Protein AF-A0A2N0VHR9-F1 (afdb_monomer)

Radius of gyration: 15.36 Å; Cα contacts (8 Å, |Δi|>4): 298; chains: 1; bounding box: 35×45×32 Å

Foldseek 3Di:
DACVVLVQRVDDLQQQAAPVLCVVQPVNSCQQEDSLLSLLQNLLQVVVCVVVVAGKDKGFADVVVPDDHGQQHADECPDPPADNPDLSYDRYRFKGWIWIAGDVVRHTDFQVNSVVVCQVVVQVSVVSQWAEWEDCVVNRRTIMTGRDDDVDPTHHYDYGDDPPDDDD

Secondary structure (DSSP, 8-state):
-EEGGGTEEEEEGGGTS-HHHHHHHGGGGGGGB-HHHHHHHHHHHHHHHHHHTSPEEEES--GGGT-S--SSS-B-TT-SSS-TT-TTBSSSB-EEEEEEEETTT-PEEPHHHHHHHHHHTHHHHHHHT--EEE-TTT-TTSEEEE------SSPEEE-PPPTTPPP-

Sequence (168 aa):
MNLAKYGAPSFDIRELVPPELYKKRGNASVWHINPVMLKLLQFTKEFLSCHYGEEVSIIINDWLWGGDFTESGFRFPDTKLGSELSFHKGGLCSAADVKCRLKASNKWIPADDVRSFIFDHEKEFMAAGLTTLEAKEYTPTWVHMDCRFTGLGHILIVRPRTVGETET

Structure (mmCIF, N/CA/C/O backbone):
data_AF-A0A2N0VHR9-F1
#
_entry.id   AF-A0A2N0VHR9-F1
#
loop_
_atom_site.group_PDB
_atom_site.id
_atom_site.type_symbol
_atom_site.label_atom_id
_atom_site.label_alt_id
_atom_site.label_comp_id
_atom_site.label_asym_id
_atom_site.label_entity_id
_atom_site.label_seq_id
_atom_site.pdbx_PDB_ins_code
_atom_site.Cartn_x
_atom_site.Cartn_y
_atom_site.Cartn_z
_atom_site.occupancy
_atom_site.B_iso_or_equiv
_atom_site.auth_seq_id
_atom_site.auth_comp_id
_atom_site.auth_asym_id
_atom_site.auth_atom_id
_atom_site.pdbx_PDB_model_num
ATOM 1 N N . MET A 1 1 ? 2.179 12.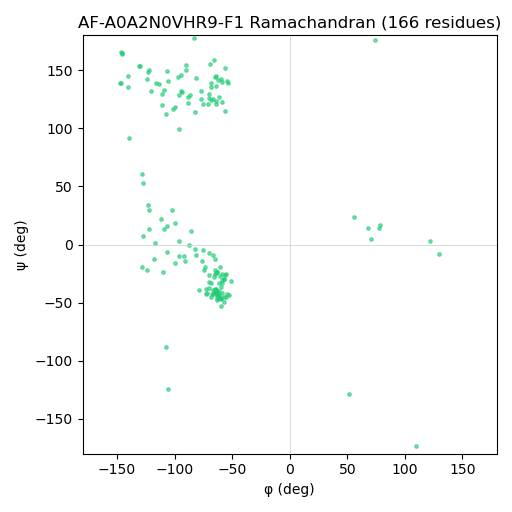648 -9.838 1.00 93.31 1 MET A N 1
ATOM 2 C CA . MET A 1 1 ? 0.943 12.667 -10.658 1.00 93.31 1 MET A CA 1
ATOM 3 C C . MET A 1 1 ? -0.149 11.946 -9.900 1.00 93.31 1 MET A C 1
ATOM 5 O O . MET A 1 1 ? 0.055 10.785 -9.563 1.00 93.31 1 MET A O 1
ATOM 9 N N . ASN A 1 2 ? -1.290 12.608 -9.692 1.00 95.69 2 ASN A N 1
ATOM 10 C CA . ASN A 1 2 ? -2.490 11.996 -9.121 1.00 95.69 2 ASN A CA 1
ATOM 11 C C . ASN A 1 2 ? -3.032 10.865 -10.020 1.00 95.69 2 ASN A C 1
ATOM 13 O O . ASN A 1 2 ? -3.004 10.976 -11.250 1.00 95.69 2 ASN A O 1
ATOM 17 N N . LEU A 1 3 ? -3.516 9.786 -9.405 1.00 96.50 3 LEU A N 1
ATOM 18 C CA . LEU A 1 3 ? -3.926 8.555 -10.081 1.00 96.50 3 LEU A CA 1
ATOM 19 C C . LEU A 1 3 ? -5.445 8.426 -10.308 1.00 96.50 3 LEU A C 1
ATOM 21 O O . LEU A 1 3 ? -5.920 7.339 -10.631 1.00 96.50 3 LEU A O 1
ATOM 25 N N . ALA A 1 4 ? -6.217 9.517 -10.241 1.00 95.56 4 ALA A N 1
ATOM 26 C CA . ALA A 1 4 ? -7.672 9.504 -10.450 1.00 95.56 4 ALA A CA 1
ATOM 27 C C . ALA A 1 4 ? -8.102 8.835 -11.762 1.00 95.56 4 ALA A C 1
ATOM 29 O O . ALA A 1 4 ? -9.001 7.998 -11.764 1.00 95.56 4 ALA A O 1
ATOM 30 N N . LYS A 1 5 ? -7.413 9.122 -12.874 1.00 94.50 5 LYS A N 1
ATOM 31 C CA . LYS A 1 5 ? -7.710 8.502 -14.181 1.00 94.50 5 LYS A CA 1
ATOM 32 C C . LYS A 1 5 ? -7.433 6.991 -14.244 1.00 94.50 5 LYS A C 1
ATOM 34 O O . LYS A 1 5 ? -7.770 6.361 -15.238 1.00 94.50 5 LYS A O 1
ATOM 39 N N . TYR A 1 6 ? -6.802 6.431 -13.212 1.00 94.06 6 TYR A N 1
ATOM 40 C CA . TYR A 1 6 ? -6.514 5.004 -13.058 1.00 94.06 6 TYR A CA 1
ATOM 41 C C . TYR A 1 6 ? -7.362 4.353 -11.953 1.00 94.06 6 TYR A C 1
ATOM 43 O O . TYR A 1 6 ? -7.050 3.248 -11.523 1.00 94.06 6 TYR A O 1
ATOM 51 N N . GLY A 1 7 ? -8.411 5.033 -11.472 1.00 95.00 7 GLY A N 1
ATOM 52 C CA . GLY A 1 7 ? -9.291 4.511 -10.424 1.00 95.00 7 GLY A CA 1
ATOM 53 C C . GLY A 1 7 ? -8.714 4.596 -9.010 1.00 95.00 7 GLY A C 1
ATOM 54 O O . GLY A 1 7 ? -9.258 3.971 -8.111 1.00 95.00 7 GLY A O 1
ATOM 55 N N . ALA A 1 8 ? -7.641 5.367 -8.802 1.00 97.62 8 ALA A N 1
ATOM 56 C CA . ALA A 1 8 ? -7.011 5.563 -7.496 1.00 97.62 8 ALA A CA 1
ATOM 57 C C . ALA A 1 8 ? -6.826 7.062 -7.175 1.00 97.62 8 ALA A C 1
ATOM 59 O O . ALA A 1 8 ? -5.698 7.538 -7.030 1.00 97.62 8 ALA A O 1
ATOM 60 N N . PRO A 1 9 ? -7.912 7.860 -7.106 1.00 98.06 9 PRO A N 1
ATOM 61 C CA . PRO A 1 9 ? -7.836 9.315 -6.925 1.00 98.06 9 PRO A CA 1
ATOM 62 C C . PRO A 1 9 ? -7.161 9.756 -5.627 1.00 98.06 9 PRO A C 1
ATOM 64 O O . PRO A 1 9 ? -6.721 10.902 -5.543 1.00 98.06 9 PRO A O 1
ATOM 67 N N . SER A 1 10 ? -7.064 8.876 -4.630 1.00 97.81 10 SER A N 1
ATOM 68 C CA . SER A 1 10 ? -6.440 9.195 -3.344 1.00 97.81 10 SER A CA 1
ATOM 69 C C . SER A 1 10 ? -4.916 9.092 -3.337 1.00 97.81 10 SER A C 1
ATOM 71 O O . SER A 1 10 ? -4.316 9.414 -2.318 1.00 97.81 10 SER A O 1
ATOM 73 N N . PHE A 1 11 ? -4.306 8.658 -4.442 1.00 98.25 11 PHE A N 1
ATOM 74 C CA . PHE A 1 11 ? -2.880 8.355 -4.511 1.00 98.25 11 PHE A CA 1
ATOM 75 C C . PHE A 1 11 ? -2.166 9.162 -5.600 1.00 98.25 11 PHE A C 1
ATOM 77 O O . PHE A 1 11 ? -2.714 9.474 -6.664 1.00 98.25 11 PHE A O 1
ATOM 84 N N . ASP A 1 12 ? -0.897 9.463 -5.352 1.00 98.25 12 ASP A N 1
ATOM 85 C CA . ASP A 1 12 ? 0.085 9.947 -6.313 1.00 98.25 12 ASP A CA 1
ATOM 86 C C . ASP A 1 12 ? 1.068 8.825 -6.661 1.00 98.25 12 ASP A C 1
ATOM 88 O O . ASP A 1 12 ? 1.522 8.088 -5.793 1.00 98.25 12 ASP A O 1
ATOM 92 N N . ILE A 1 13 ? 1.470 8.722 -7.932 1.00 98.25 13 ILE A N 1
ATOM 93 C CA . ILE A 1 13 ? 2.438 7.705 -8.375 1.00 98.25 13 ILE A CA 1
ATOM 94 C C . ILE A 1 13 ? 3.717 7.659 -7.522 1.00 98.25 13 ILE A C 1
ATOM 96 O O . ILE A 1 13 ? 4.286 6.587 -7.347 1.00 98.25 13 ILE A O 1
ATOM 100 N N . ARG A 1 14 ? 4.159 8.795 -6.971 1.00 98.50 14 ARG A N 1
ATOM 101 C CA . ARG A 1 14 ? 5.358 8.890 -6.121 1.00 98.50 14 ARG A CA 1
ATOM 102 C C . ARG A 1 14 ? 5.247 8.078 -4.827 1.00 98.50 14 ARG A C 1
ATOM 104 O O . ARG A 1 14 ? 6.265 7.653 -4.303 1.00 98.50 14 ARG A O 1
ATOM 111 N N . GLU A 1 15 ? 4.036 7.797 -4.361 1.00 98.50 15 GLU A N 1
ATOM 112 C CA . GLU A 1 15 ? 3.782 6.937 -3.199 1.00 98.50 15 GLU A CA 1
ATOM 113 C C . GLU A 1 15 ? 4.007 5.452 -3.511 1.00 98.50 15 GLU A C 1
ATOM 115 O O . GLU A 1 15 ? 4.209 4.654 -2.603 1.00 98.50 15 GLU A O 1
ATOM 120 N N . LEU A 1 16 ? 3.994 5.060 -4.790 1.00 98.19 16 LEU A N 1
ATOM 121 C CA . LEU A 1 16 ? 4.117 3.660 -5.210 1.00 98.19 16 LEU A CA 1
ATOM 122 C C . LEU A 1 16 ? 5.473 3.319 -5.826 1.00 98.19 16 LEU A C 1
ATOM 124 O O . LEU A 1 16 ? 5.722 2.154 -6.131 1.00 98.19 16 LEU A O 1
ATOM 128 N N . VAL A 1 17 ? 6.345 4.304 -6.045 1.00 97.94 17 VAL A N 1
ATOM 129 C CA . VAL A 1 17 ? 7.666 4.084 -6.649 1.00 97.94 17 VAL A CA 1
ATOM 130 C C . VAL A 1 17 ? 8.778 4.757 -5.853 1.00 97.94 17 VAL A C 1
ATOM 132 O O . VAL A 1 17 ? 8.517 5.759 -5.186 1.00 97.94 17 VAL A O 1
ATOM 135 N N . PRO A 1 18 ? 10.020 4.251 -5.925 1.00 97.44 18 PRO A N 1
ATOM 136 C CA . PRO A 1 18 ? 11.163 4.898 -5.299 1.00 97.44 18 PRO A CA 1
ATOM 137 C C . PRO A 1 18 ? 11.514 6.215 -6.018 1.00 97.44 18 PRO A C 1
ATOM 139 O O . PRO A 1 18 ? 11.225 6.369 -7.220 1.00 97.44 18 PRO A O 1
ATOM 142 N N . PRO A 1 19 ? 12.162 7.168 -5.321 1.00 97.94 19 PRO A N 1
ATOM 143 C CA . PRO A 1 19 ? 12.503 8.472 -5.884 1.00 97.94 19 PRO A CA 1
ATOM 144 C C . PRO A 1 19 ? 13.399 8.358 -7.122 1.00 97.94 19 PRO A C 1
ATOM 146 O O . PRO A 1 19 ? 13.249 9.136 -8.065 1.00 97.94 19 PRO A O 1
ATOM 149 N N . GLU A 1 20 ? 14.277 7.357 -7.193 1.00 97.12 20 GLU A N 1
ATOM 150 C CA . GLU A 1 20 ? 15.171 7.121 -8.329 1.00 97.12 20 GLU A CA 1
ATOM 151 C C . GLU A 1 20 ? 14.398 6.724 -9.589 1.00 97.12 20 GLU A C 1
ATOM 153 O O . GLU A 1 20 ? 14.740 7.172 -10.688 1.00 97.12 20 GLU A O 1
ATOM 158 N N . LEU A 1 21 ? 13.344 5.909 -9.458 1.00 96.94 21 LEU A N 1
ATOM 159 C CA . LEU A 1 21 ? 12.503 5.535 -10.596 1.00 96.94 21 LEU A CA 1
ATOM 160 C C . LEU A 1 21 ? 11.711 6.749 -11.087 1.00 96.94 21 LEU A C 1
ATOM 162 O O . LEU A 1 21 ? 11.686 7.025 -12.288 1.00 96.94 21 LEU A O 1
ATOM 166 N N . TYR A 1 22 ? 11.122 7.516 -10.164 1.00 98.12 22 TYR A N 1
ATOM 167 C CA . TYR A 1 22 ? 10.400 8.737 -10.519 1.00 98.12 22 TYR A CA 1
ATOM 168 C C . TYR A 1 22 ? 11.318 9.800 -11.133 1.00 98.12 22 TYR A C 1
ATOM 170 O O . TYR A 1 22 ? 10.939 10.433 -12.112 1.00 98.12 22 TYR A O 1
ATOM 178 N N . LYS A 1 23 ? 12.555 9.954 -10.653 1.00 98.12 23 LYS A N 1
ATOM 179 C CA . LYS A 1 23 ? 13.549 10.850 -11.264 1.00 98.12 23 LYS A CA 1
ATOM 180 C C . LYS A 1 23 ? 13.857 10.463 -12.714 1.00 98.12 23 LYS A C 1
ATOM 182 O O . LYS A 1 23 ? 14.048 11.343 -13.547 1.00 98.12 23 LYS A O 1
ATOM 187 N N . LYS A 1 24 ? 13.894 9.161 -13.023 1.00 97.12 24 LYS A N 1
ATOM 188 C CA . LYS A 1 24 ? 14.183 8.644 -14.372 1.00 97.12 24 LYS A CA 1
ATOM 189 C C . LYS A 1 24 ? 12.984 8.713 -15.322 1.00 97.12 24 LYS A C 1
ATOM 191 O O . LYS A 1 24 ? 13.177 8.970 -16.505 1.00 97.12 24 LYS A O 1
ATOM 196 N N . ARG A 1 25 ? 11.765 8.435 -14.843 1.00 96.94 25 ARG A N 1
ATOM 197 C CA . ARG A 1 25 ? 10.577 8.253 -15.708 1.00 96.94 25 ARG A CA 1
ATOM 198 C C . ARG A 1 25 ? 9.455 9.267 -15.485 1.00 96.94 25 ARG A C 1
ATOM 200 O O . ARG A 1 25 ? 8.524 9.333 -16.286 1.00 96.94 25 ARG A O 1
ATOM 207 N N . GLY A 1 26 ? 9.505 10.043 -14.408 1.00 98.06 26 GLY A N 1
ATOM 208 C CA . GLY A 1 26 ? 8.428 10.934 -13.991 1.00 98.06 26 GLY A CA 1
ATOM 209 C C . GLY A 1 26 ? 7.091 10.198 -13.915 1.00 98.06 26 GLY A C 1
ATOM 210 O O . GLY A 1 26 ? 6.972 9.118 -13.341 1.00 98.06 26 GLY A O 1
ATOM 211 N N . ASN A 1 27 ? 6.072 10.752 -14.564 1.00 97.50 27 ASN A N 1
ATOM 212 C CA . ASN A 1 27 ? 4.732 10.163 -14.587 1.00 97.50 27 ASN A CA 1
ATOM 213 C C . ASN A 1 27 ? 4.664 8.806 -15.306 1.00 97.50 27 ASN A C 1
ATOM 215 O O . ASN A 1 27 ? 3.760 8.023 -15.019 1.00 97.50 27 ASN A O 1
ATOM 219 N N . ALA A 1 28 ? 5.617 8.496 -16.195 1.00 97.25 28 ALA A N 1
ATOM 220 C CA . ALA A 1 28 ? 5.684 7.197 -16.866 1.00 97.25 28 ALA A CA 1
ATOM 221 C C . ALA A 1 28 ? 6.076 6.051 -15.914 1.00 97.25 28 ALA A C 1
ATOM 223 O O . ALA A 1 28 ? 5.967 4.884 -16.286 1.00 97.25 28 ALA A O 1
ATOM 224 N N . SER A 1 29 ? 6.452 6.350 -14.665 1.00 97.44 29 SER A N 1
ATOM 225 C CA . SER A 1 29 ? 6.599 5.345 -13.605 1.00 97.44 29 SER A CA 1
ATOM 226 C C . SER A 1 29 ? 5.332 4.513 -13.381 1.00 97.44 29 SER A C 1
ATOM 228 O O . SER A 1 29 ? 5.437 3.366 -12.962 1.00 97.44 29 SER A O 1
ATOM 230 N N . VAL A 1 30 ? 4.147 5.041 -13.718 1.00 97.19 30 VAL A N 1
ATOM 231 C CA . VAL A 1 30 ? 2.871 4.311 -13.608 1.00 97.19 30 VAL A CA 1
ATOM 232 C C . VAL A 1 30 ? 2.837 3.022 -14.431 1.00 97.19 30 VAL A C 1
ATOM 234 O O . VAL A 1 30 ? 2.131 2.092 -14.066 1.00 97.19 30 VAL A O 1
ATOM 237 N N . TRP A 1 31 ? 3.632 2.916 -15.501 1.00 96.38 31 TRP A N 1
ATOM 238 C CA . TRP A 1 31 ? 3.703 1.699 -16.321 1.00 96.38 31 TRP A CA 1
ATOM 239 C C . TRP A 1 31 ? 4.274 0.491 -15.572 1.00 96.38 31 TRP A C 1
ATOM 241 O O . TRP A 1 31 ? 4.177 -0.624 -16.068 1.00 96.38 31 TRP A O 1
ATOM 251 N N . HIS A 1 32 ? 4.870 0.714 -14.400 1.00 97.25 32 HIS A N 1
ATOM 252 C CA . HIS A 1 32 ? 5.402 -0.338 -13.545 1.00 97.25 32 HIS A CA 1
ATOM 253 C C . HIS A 1 32 ? 4.447 -0.786 -12.446 1.00 97.25 32 HIS A C 1
ATOM 255 O O . HIS A 1 32 ? 4.841 -1.611 -11.632 1.00 97.25 32 HIS A O 1
ATOM 26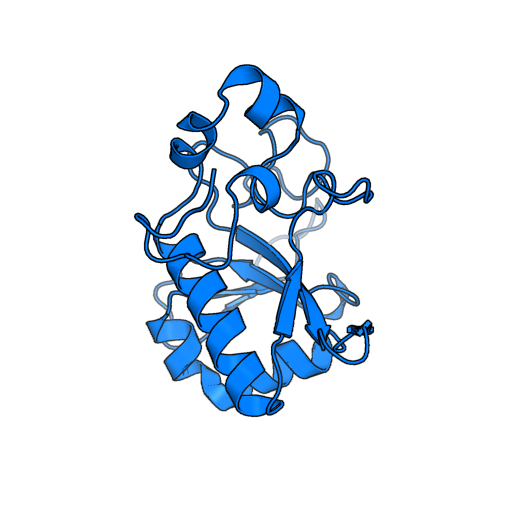1 N N . ILE A 1 33 ? 3.229 -0.252 -12.379 1.00 97.69 33 ILE A N 1
ATOM 262 C CA . ILE A 1 33 ? 2.276 -0.591 -11.323 1.00 97.69 33 ILE A CA 1
ATOM 263 C C . ILE A 1 33 ? 1.122 -1.389 -11.917 1.00 97.69 33 ILE A C 1
ATOM 265 O O . ILE A 1 33 ? 0.507 -0.971 -12.899 1.00 97.69 33 ILE A O 1
ATOM 269 N N . ASN A 1 34 ? 0.812 -2.529 -11.303 1.00 97.50 34 ASN A N 1
ATOM 270 C CA . ASN A 1 34 ? -0.347 -3.328 -11.664 1.00 97.50 34 ASN A CA 1
ATOM 271 C C . ASN A 1 34 ? -1.643 -2.533 -11.391 1.00 97.50 34 ASN A C 1
ATOM 273 O O . ASN A 1 34 ? -1.874 -2.127 -10.249 1.00 97.50 34 ASN A O 1
ATOM 277 N N . PRO A 1 35 ? -2.529 -2.330 -12.386 1.00 96.94 35 PRO A N 1
ATOM 278 C CA . PRO A 1 35 ? -3.801 -1.637 -12.177 1.00 96.94 35 PRO A CA 1
ATOM 279 C C . PRO A 1 35 ? -4.694 -2.274 -11.101 1.00 96.94 35 PRO A C 1
ATOM 281 O O . PRO A 1 35 ? -5.432 -1.563 -10.424 1.00 96.94 35 PRO A O 1
ATOM 284 N N . VAL A 1 36 ? -4.606 -3.595 -10.898 1.00 97.88 36 VAL A N 1
ATOM 285 C CA . VAL A 1 36 ? -5.330 -4.289 -9.818 1.00 97.88 36 VAL A CA 1
ATOM 286 C C . VAL A 1 36 ? -4.839 -3.822 -8.449 1.00 97.88 36 VAL A C 1
ATOM 288 O O . VAL A 1 36 ? -5.653 -3.608 -7.558 1.00 97.88 36 VAL A O 1
ATOM 291 N N . MET A 1 37 ? -3.533 -3.581 -8.293 1.00 98.06 37 MET A N 1
ATOM 292 C CA . MET A 1 37 ? -2.985 -3.034 -7.050 1.00 98.06 37 MET A CA 1
ATOM 293 C C . MET A 1 37 ? -3.511 -1.616 -6.786 1.00 98.06 37 MET A C 1
ATOM 295 O O . MET A 1 37 ? -3.882 -1.300 -5.662 1.00 98.06 37 MET A O 1
ATOM 299 N N . LEU A 1 38 ? -3.641 -0.774 -7.818 1.00 98.00 38 LEU A N 1
ATOM 300 C CA . LEU A 1 38 ? -4.240 0.561 -7.666 1.00 98.00 38 LEU A CA 1
ATOM 301 C C . LEU A 1 38 ? -5.695 0.491 -7.183 1.00 98.00 38 LEU A C 1
ATOM 303 O O . LEU A 1 38 ? -6.066 1.203 -6.249 1.00 98.00 38 LEU A O 1
ATOM 307 N N . LYS A 1 39 ? -6.500 -0.394 -7.787 1.00 98.25 39 LYS A N 1
ATOM 308 C CA . LYS A 1 39 ? -7.884 -0.646 -7.364 1.00 98.25 39 LYS A CA 1
ATOM 309 C C . LYS A 1 39 ? -7.936 -1.135 -5.916 1.00 98.25 39 LYS A C 1
ATOM 311 O O . LYS A 1 39 ? -8.732 -0.619 -5.137 1.00 98.25 39 LYS A O 1
ATOM 316 N N . LEU A 1 40 ? -7.089 -2.100 -5.560 1.00 98.69 40 LEU A N 1
ATOM 317 C CA . LEU A 1 40 ? -7.021 -2.656 -4.212 1.00 98.69 40 LEU A CA 1
ATOM 318 C C . LEU A 1 40 ? -6.671 -1.580 -3.178 1.00 98.69 40 LEU A C 1
ATOM 320 O O . LEU A 1 40 ? -7.342 -1.480 -2.160 1.00 98.69 40 LEU A O 1
ATOM 324 N N . LEU A 1 41 ? -5.675 -0.735 -3.440 1.00 98.69 41 LEU A N 1
ATOM 325 C CA . LEU A 1 41 ? -5.277 0.336 -2.522 1.00 98.69 41 LEU A CA 1
ATOM 326 C C . LEU A 1 41 ? -6.382 1.381 -2.325 1.00 98.69 41 LEU A C 1
ATOM 328 O O . LEU A 1 41 ? -6.630 1.807 -1.195 1.00 98.69 41 LEU A O 1
ATOM 332 N N . GLN A 1 42 ? -7.067 1.769 -3.406 1.00 98.69 42 GLN A N 1
ATOM 333 C CA . GLN A 1 42 ? -8.212 2.676 -3.327 1.00 98.69 42 GLN A CA 1
ATOM 334 C C . GLN A 1 42 ? -9.355 2.062 -2.518 1.00 98.69 42 GLN A C 1
ATOM 336 O O . GLN A 1 42 ? -9.847 2.703 -1.590 1.00 98.69 42 GLN A O 1
ATOM 341 N N . PHE A 1 43 ? -9.704 0.807 -2.806 1.00 98.81 43 PHE A N 1
ATOM 342 C CA . PHE A 1 43 ? -10.711 0.063 -2.058 1.00 98.81 43 PHE A CA 1
ATOM 343 C C . PHE A 1 43 ? -10.358 -0.027 -0.567 1.00 98.81 43 PHE A C 1
ATOM 345 O O . PHE A 1 43 ? -11.176 0.326 0.276 1.00 98.81 43 PHE A O 1
ATOM 352 N N . THR A 1 44 ? -9.125 -0.416 -0.229 1.00 98.75 44 THR A N 1
ATOM 353 C CA . THR A 1 44 ? -8.654 -0.518 1.161 1.00 98.75 44 THR A CA 1
ATOM 354 C C . THR A 1 44 ? -8.805 0.809 1.903 1.00 98.75 44 THR A C 1
ATOM 356 O O . THR A 1 44 ? -9.309 0.829 3.026 1.00 98.75 44 THR A O 1
ATOM 359 N N . LYS A 1 45 ? -8.416 1.931 1.278 1.00 98.69 45 LYS A N 1
ATOM 360 C CA . LYS A 1 45 ? -8.577 3.266 1.871 1.00 98.69 45 LYS A CA 1
ATOM 361 C C . LYS A 1 45 ? -10.043 3.567 2.167 1.00 98.69 45 LYS A C 1
ATOM 363 O O . LYS A 1 45 ? -10.370 3.969 3.282 1.00 98.69 45 LYS A O 1
ATOM 368 N N . GLU A 1 46 ? -10.908 3.420 1.169 1.00 98.69 46 GLU A N 1
ATOM 369 C CA . GLU A 1 46 ? -12.333 3.746 1.277 1.00 98.69 46 GLU A CA 1
ATOM 370 C C . GLU A 1 46 ? -13.024 2.872 2.319 1.00 98.69 46 GLU A C 1
ATOM 372 O O . GLU A 1 46 ? -13.775 3.378 3.154 1.00 98.69 46 GLU A O 1
ATOM 377 N N . PHE A 1 47 ? -12.718 1.577 2.318 1.00 98.62 47 PHE A N 1
ATOM 378 C CA . PHE A 1 47 ? -13.410 0.620 3.162 1.00 98.62 47 PHE A CA 1
ATOM 379 C C . PHE A 1 47 ? -13.014 0.755 4.633 1.00 98.62 47 PHE A C 1
ATOM 381 O O . PHE A 1 47 ? -13.886 0.811 5.500 1.00 98.62 47 PHE A O 1
ATOM 388 N N . LEU A 1 48 ? -11.719 0.944 4.914 1.00 98.69 48 LEU A N 1
ATOM 389 C CA . LEU A 1 48 ? -11.262 1.281 6.263 1.00 98.69 48 LEU A CA 1
ATOM 390 C C . LEU A 1 48 ? -11.810 2.642 6.709 1.00 98.69 48 LEU A C 1
ATOM 392 O O . LEU A 1 48 ? -12.237 2.776 7.851 1.00 98.69 48 LEU A O 1
ATOM 396 N N . SER A 1 49 ? -11.856 3.644 5.823 1.00 98.69 49 SER A N 1
ATOM 397 C CA . SER A 1 49 ? -12.413 4.959 6.183 1.00 98.69 49 SER A CA 1
ATOM 398 C C . SER A 1 49 ? -13.888 4.864 6.580 1.00 98.69 49 SER A C 1
ATOM 400 O O . SER A 1 49 ? -14.320 5.483 7.550 1.00 98.69 49 SER A O 1
ATOM 402 N N . CYS A 1 50 ? -14.662 4.043 5.865 1.00 98.31 50 CYS A N 1
ATOM 403 C CA . CYS A 1 50 ? -16.047 3.759 6.221 1.00 98.31 50 CYS A CA 1
ATOM 404 C C . CYS A 1 50 ? -16.152 3.057 7.583 1.00 98.31 50 CYS A C 1
ATOM 406 O O . CYS A 1 50 ? -17.004 3.425 8.388 1.00 98.31 50 CYS A O 1
ATOM 408 N N . HIS A 1 51 ? -15.287 2.076 7.853 1.00 98.19 51 HIS A N 1
ATOM 409 C CA . HIS A 1 51 ? -15.275 1.338 9.117 1.00 98.19 51 HIS A CA 1
ATOM 410 C C . HIS A 1 51 ? -14.954 2.229 10.324 1.00 98.19 51 HIS A C 1
ATOM 412 O O . HIS A 1 51 ? -15.652 2.175 11.334 1.00 98.19 51 HIS A O 1
ATOM 418 N N . TYR A 1 52 ? -13.927 3.076 10.220 1.00 97.94 52 TYR A N 1
ATOM 419 C CA . TYR A 1 52 ? -13.509 3.951 11.319 1.00 97.94 52 TYR A CA 1
ATOM 420 C C . TYR A 1 52 ? -14.349 5.231 11.444 1.00 97.94 52 TYR A C 1
ATOM 422 O O . TYR A 1 52 ? -14.197 5.963 12.419 1.00 97.94 52 TYR A O 1
ATOM 430 N N . GLY A 1 53 ? -15.230 5.519 10.479 1.00 98.00 53 GLY A N 1
ATOM 431 C CA . GLY A 1 53 ? -16.046 6.737 10.472 1.00 98.00 53 GLY A CA 1
ATOM 432 C C . GLY A 1 53 ? -15.241 8.026 10.259 1.00 98.00 53 GLY A C 1
ATOM 433 O O . GLY A 1 53 ? -15.758 9.119 10.480 1.00 98.00 53 GLY A O 1
ATOM 434 N N . GLU A 1 54 ? -13.984 7.917 9.828 1.00 97.56 54 GLU A N 1
ATOM 435 C CA . GLU A 1 54 ? -13.107 9.036 9.486 1.00 97.56 54 GLU A CA 1
ATOM 436 C C . GLU A 1 54 ? -12.160 8.657 8.342 1.00 97.56 54 GLU A C 1
ATOM 438 O O . GLU A 1 54 ? -11.996 7.486 8.009 1.00 97.56 54 GLU A O 1
ATOM 443 N N . GLU A 1 55 ? -11.509 9.644 7.724 1.00 98.12 55 GLU A N 1
ATOM 444 C CA . GLU A 1 55 ? -10.576 9.365 6.633 1.00 98.12 55 GLU A CA 1
ATOM 445 C C . GLU A 1 55 ? -9.337 8.604 7.133 1.00 98.12 55 GLU A C 1
ATOM 447 O O . GLU A 1 55 ? -8.600 9.072 8.005 1.00 98.12 55 GLU A O 1
ATOM 452 N N . VAL A 1 56 ? -9.059 7.460 6.509 1.00 98.56 56 VAL A N 1
ATOM 453 C CA . VAL A 1 56 ? -7.830 6.690 6.704 1.00 98.56 56 VAL A CA 1
ATOM 454 C C . VAL A 1 56 ? -6.806 7.089 5.643 1.00 98.56 56 VAL A C 1
ATOM 456 O O . VAL A 1 56 ? -7.087 7.142 4.442 1.00 98.56 56 VAL A O 1
ATOM 459 N N . SER A 1 57 ? -5.586 7.374 6.081 1.00 98.00 57 SER A N 1
ATOM 460 C CA . SER A 1 57 ? -4.411 7.490 5.222 1.00 98.00 57 SER A CA 1
ATOM 461 C C . SER A 1 57 ? -3.775 6.116 5.034 1.00 98.00 57 SER A C 1
ATOM 463 O O . SER A 1 57 ? -3.474 5.437 6.015 1.00 98.00 57 SER A O 1
ATOM 465 N N . ILE A 1 58 ? -3.544 5.743 3.776 1.00 98.31 58 ILE A N 1
ATOM 466 C CA . ILE A 1 58 ? -2.784 4.558 3.371 1.00 98.31 58 ILE A CA 1
ATOM 467 C C . ILE A 1 58 ? -1.394 5.031 2.965 1.00 98.31 58 ILE A C 1
ATOM 469 O O . ILE A 1 58 ? -1.261 5.813 2.030 1.00 98.31 58 ILE A O 1
ATOM 473 N N . ILE A 1 59 ? -0.376 4.591 3.691 1.00 98.38 59 ILE A N 1
ATOM 474 C CA . ILE A 1 59 ? 1.013 5.009 3.516 1.00 98.38 59 ILE A CA 1
ATOM 475 C C . ILE A 1 59 ? 1.792 3.819 2.964 1.00 98.38 59 ILE A C 1
ATOM 477 O O . ILE A 1 59 ? 1.857 2.765 3.598 1.00 98.38 59 ILE A O 1
ATOM 481 N N . ILE A 1 60 ? 2.366 4.007 1.777 1.00 98.38 60 ILE A N 1
ATOM 482 C CA . ILE A 1 60 ? 3.225 3.034 1.100 1.00 98.38 60 ILE A CA 1
ATOM 483 C C . ILE A 1 60 ? 4.651 3.581 1.193 1.00 98.38 60 ILE A C 1
ATOM 485 O O . ILE A 1 60 ? 5.334 3.335 2.186 1.00 98.38 60 ILE A O 1
ATOM 489 N N . ASN A 1 61 ? 5.056 4.405 0.226 1.00 98.31 61 ASN A N 1
ATOM 490 C CA . ASN A 1 61 ? 6.220 5.272 0.327 1.00 98.31 61 ASN A CA 1
ATOM 491 C C . ASN A 1 61 ? 5.804 6.668 0.800 1.00 98.31 61 ASN A C 1
ATOM 493 O O . ASN A 1 61 ? 4.745 7.162 0.415 1.00 98.31 61 ASN A O 1
ATOM 497 N N . ASP A 1 62 ? 6.660 7.331 1.573 1.00 98.06 62 ASP A N 1
ATOM 498 C CA . ASP A 1 62 ? 6.411 8.673 2.109 1.00 98.06 62 ASP A CA 1
ATOM 499 C C . ASP A 1 62 ? 7.538 9.682 1.818 1.00 98.06 62 ASP A C 1
ATOM 501 O O . ASP A 1 62 ? 7.458 10.839 2.239 1.00 98.06 62 ASP A O 1
ATOM 505 N N . TRP A 1 63 ? 8.534 9.302 1.006 1.00 97.94 63 TRP A N 1
ATOM 506 C CA . TRP A 1 63 ? 9.646 10.176 0.596 1.00 97.94 63 TRP A CA 1
ATOM 507 C C . TRP A 1 63 ? 9.201 11.484 -0.072 1.00 97.94 63 TRP A C 1
ATOM 509 O O . TRP A 1 63 ? 9.905 12.490 -0.003 1.00 97.94 63 TRP A O 1
ATOM 519 N N . LEU A 1 64 ? 8.018 11.510 -0.696 1.00 97.12 64 LEU A N 1
ATOM 520 C CA . LEU A 1 64 ? 7.429 12.733 -1.251 1.00 97.12 64 LEU A CA 1
ATOM 521 C C . LEU A 1 64 ? 7.235 13.820 -0.179 1.00 97.12 64 LEU A C 1
ATOM 523 O O . LEU A 1 64 ? 7.298 15.011 -0.484 1.00 97.12 64 LEU A O 1
ATOM 527 N N . TRP A 1 65 ? 7.002 13.413 1.065 1.00 96.62 65 TRP A N 1
ATOM 528 C CA . TRP A 1 65 ? 6.783 14.299 2.204 1.00 96.62 65 TRP A CA 1
ATOM 529 C C . TRP A 1 65 ? 7.986 14.340 3.152 1.00 96.62 65 TRP A C 1
ATOM 531 O O . TRP A 1 65 ? 7.858 14.817 4.276 1.00 96.62 65 TRP A O 1
ATOM 541 N N . GLY A 1 66 ? 9.151 13.864 2.698 1.00 97.00 66 GLY A N 1
ATOM 542 C CA . GLY A 1 66 ? 10.383 13.831 3.484 1.00 97.00 66 GLY A CA 1
ATOM 543 C C . GLY A 1 66 ? 10.466 12.689 4.499 1.00 97.00 66 GLY A C 1
ATOM 544 O O . GLY A 1 66 ? 11.277 12.784 5.413 1.00 97.00 66 GLY A O 1
AT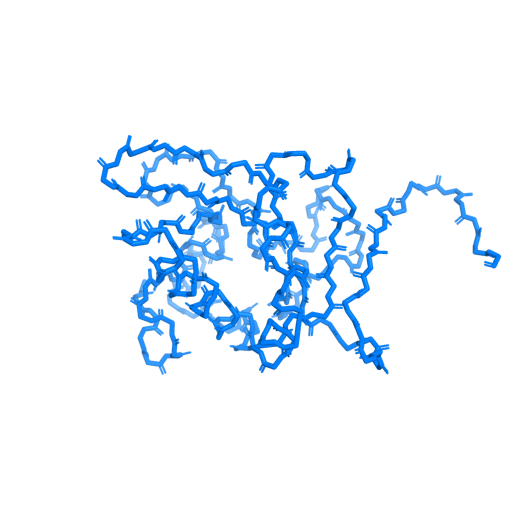OM 545 N N . GLY A 1 67 ? 9.632 11.651 4.367 1.00 96.19 67 GLY A N 1
ATOM 546 C CA . GLY A 1 67 ? 9.753 10.427 5.161 1.00 96.19 67 GLY A CA 1
ATOM 547 C C . GLY A 1 67 ? 10.782 9.435 4.602 1.00 96.19 67 GLY A C 1
ATOM 548 O O . GLY A 1 67 ? 11.397 9.670 3.557 1.00 96.19 67 GLY A O 1
ATOM 549 N N . ASP A 1 68 ? 10.961 8.324 5.316 1.00 96.50 68 ASP A N 1
ATOM 550 C CA . ASP A 1 68 ? 12.038 7.352 5.085 1.00 96.50 68 ASP A CA 1
ATOM 551 C C . ASP A 1 68 ? 11.623 6.152 4.211 1.00 96.50 68 ASP A C 1
ATOM 553 O O . ASP A 1 68 ? 12.465 5.355 3.788 1.00 96.50 68 ASP A O 1
ATOM 557 N N . PHE A 1 69 ? 10.333 5.979 3.916 1.00 97.12 69 PHE A N 1
ATOM 558 C CA . PHE A 1 69 ? 9.837 4.849 3.137 1.00 97.12 69 PHE A CA 1
ATOM 559 C C . PHE A 1 69 ? 9.999 5.100 1.635 1.00 97.12 69 PHE A C 1
ATOM 561 O O . PHE A 1 69 ? 9.340 5.955 1.036 1.00 97.12 69 PHE A O 1
ATOM 568 N N . THR A 1 70 ? 10.855 4.293 1.009 1.00 97.56 70 THR A N 1
ATOM 569 C CA . THR A 1 70 ? 11.180 4.365 -0.427 1.00 97.56 70 THR A CA 1
ATOM 570 C C . THR A 1 70 ? 10.933 3.054 -1.178 1.00 97.56 70 THR A C 1
ATOM 572 O O . THR A 1 70 ? 10.703 3.079 -2.387 1.00 97.56 70 THR A O 1
ATOM 575 N N . GLU A 1 71 ? 10.910 1.922 -0.471 1.00 96.25 71 GLU A N 1
ATOM 576 C CA . GLU A 1 71 ? 10.821 0.569 -1.040 1.00 96.25 71 GLU A CA 1
ATOM 577 C C . GLU A 1 71 ? 9.599 -0.230 -0.533 1.00 96.25 71 GLU A C 1
ATOM 579 O O . GLU A 1 71 ? 9.639 -1.454 -0.446 1.00 96.25 71 GLU A O 1
ATOM 584 N N . SER A 1 72 ? 8.494 0.438 -0.192 1.00 97.75 72 SER A N 1
ATOM 585 C CA . SER A 1 72 ? 7.226 -0.207 0.211 1.00 97.75 72 SER A CA 1
ATOM 586 C C . SER A 1 72 ? 6.271 -0.464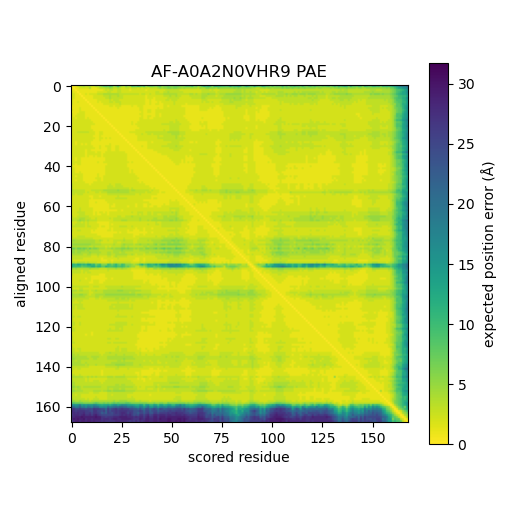 -0.966 1.00 97.75 72 SER A C 1
ATOM 588 O O . SER A 1 72 ? 5.312 -1.215 -0.832 1.00 97.75 72 SER A O 1
ATOM 590 N N . GLY A 1 73 ? 6.513 0.152 -2.126 1.00 97.75 73 GLY A N 1
ATOM 591 C CA . GLY A 1 73 ? 5.797 -0.104 -3.383 1.00 97.75 73 GLY A CA 1
ATOM 592 C C . GLY A 1 73 ? 6.662 -0.897 -4.363 1.00 97.75 73 GLY A C 1
ATOM 593 O O . GLY A 1 73 ? 7.183 -1.956 -4.030 1.00 97.75 73 GLY A O 1
ATOM 594 N N . PHE A 1 74 ? 6.859 -0.376 -5.572 1.00 98.00 74 PHE A N 1
ATOM 595 C CA . PHE A 1 74 ? 7.847 -0.909 -6.512 1.00 98.00 74 PHE A CA 1
ATOM 596 C C . PHE A 1 74 ? 9.245 -0.975 -5.881 1.00 98.00 74 PHE A C 1
ATOM 598 O O . PHE A 1 74 ? 9.684 -0.037 -5.215 1.00 98.00 74 PHE A O 1
ATOM 605 N N . ARG A 1 75 ? 9.978 -2.048 -6.180 1.00 97.38 75 ARG A N 1
ATOM 606 C CA . ARG A 1 75 ? 11.394 -2.228 -5.852 1.00 97.38 75 ARG A CA 1
ATOM 607 C C . ARG A 1 75 ? 12.191 -2.507 -7.116 1.00 97.38 75 ARG A C 1
ATOM 609 O O . ARG A 1 75 ? 11.734 -3.232 -8.002 1.00 97.38 75 ARG A O 1
ATOM 616 N N . PHE A 1 76 ? 13.403 -1.964 -7.200 1.00 95.88 76 PHE A N 1
ATOM 617 C CA . PHE A 1 76 ? 14.294 -2.342 -8.294 1.00 95.88 76 PHE A CA 1
ATOM 618 C C . PHE A 1 76 ? 14.669 -3.829 -8.190 1.00 95.88 76 PHE A C 1
ATOM 620 O O . PHE A 1 76 ? 14.819 -4.335 -7.079 1.00 95.88 76 PHE A O 1
ATOM 627 N N . PRO A 1 77 ? 14.834 -4.547 -9.315 1.00 94.00 77 PRO A N 1
ATOM 628 C CA . PRO A 1 77 ? 15.174 -5.971 -9.283 1.00 94.00 77 PRO A CA 1
ATOM 629 C C . PRO A 1 77 ? 16.466 -6.302 -8.519 1.00 94.00 77 PRO A C 1
ATOM 631 O O . PRO A 1 77 ? 16.569 -7.376 -7.938 1.00 94.00 77 PRO A O 1
ATOM 634 N N . ASP A 1 78 ? 17.428 -5.380 -8.493 1.00 93.19 78 ASP A N 1
ATOM 635 C CA . ASP A 1 78 ? 18.739 -5.527 -7.855 1.00 93.19 78 ASP A CA 1
ATOM 636 C C . ASP A 1 78 ? 18.766 -5.129 -6.368 1.00 93.19 78 ASP A C 1
ATOM 638 O O . ASP A 1 78 ? 19.809 -5.259 -5.721 1.00 93.19 78 ASP A O 1
ATOM 642 N N . THR A 1 79 ? 17.643 -4.682 -5.788 1.00 93.88 79 THR A N 1
ATOM 643 C CA . THR A 1 79 ? 17.601 -4.390 -4.349 1.00 93.88 79 THR A CA 1
ATOM 644 C C . THR A 1 79 ? 17.811 -5.655 -3.519 1.00 93.88 79 THR A C 1
ATOM 646 O O . THR A 1 79 ? 17.311 -6.743 -3.839 1.00 93.88 79 THR A O 1
ATOM 649 N N . LYS A 1 80 ? 18.505 -5.493 -2.388 1.00 91.81 80 LYS A N 1
ATOM 650 C CA . LYS A 1 80 ? 18.699 -6.554 -1.390 1.00 91.81 80 LYS A CA 1
ATOM 651 C C . LYS A 1 80 ? 17.449 -6.795 -0.539 1.00 91.81 80 LYS A C 1
ATOM 653 O O . LYS A 1 80 ? 17.382 -7.806 0.153 1.00 91.81 80 LYS A O 1
ATOM 658 N N . LEU A 1 81 ? 16.476 -5.882 -0.569 1.00 90.38 81 LEU A N 1
ATOM 659 C CA . LEU A 1 81 ? 15.256 -5.988 0.223 1.00 90.38 81 LEU A CA 1
ATOM 660 C C . LEU A 1 81 ? 14.261 -6.989 -0.390 1.00 90.38 81 LEU A C 1
ATOM 662 O O . LEU A 1 81 ? 13.827 -6.853 -1.538 1.00 90.38 81 LEU A O 1
ATOM 666 N N . GLY A 1 82 ? 13.843 -7.971 0.409 1.00 88.31 82 GLY A N 1
ATOM 667 C CA . GLY A 1 82 ? 12.904 -9.020 0.002 1.00 88.31 82 GLY A CA 1
ATOM 668 C C . GLY A 1 82 ? 13.509 -10.077 -0.931 1.00 88.31 82 GLY A C 1
ATOM 669 O O . GLY A 1 82 ? 14.659 -9.982 -1.362 1.00 88.31 82 GLY A O 1
ATOM 670 N N . SER A 1 83 ? 12.709 -11.094 -1.256 1.00 89.50 83 SER A N 1
ATOM 671 C CA . SER A 1 83 ? 13.124 -12.236 -2.080 1.00 89.50 83 SER A CA 1
ATOM 672 C C . SER A 1 83 ? 13.459 -11.852 -3.528 1.00 89.50 83 SER A C 1
ATOM 674 O O . SER A 1 83 ? 13.034 -10.810 -4.033 1.00 89.50 83 SER A O 1
ATOM 676 N N . GLU A 1 84 ? 14.235 -12.701 -4.206 1.00 90.19 84 GLU A N 1
ATOM 677 C CA . GLU A 1 84 ? 14.670 -12.503 -5.598 1.00 90.19 84 GLU A CA 1
ATOM 678 C C . GLU A 1 84 ? 13.487 -12.292 -6.557 1.00 90.19 84 GLU A C 1
ATOM 680 O O . GLU A 1 84 ? 13.480 -11.341 -7.332 1.00 90.19 84 GLU A O 1
ATOM 685 N N . LEU A 1 85 ? 12.443 -13.116 -6.428 1.00 90.19 85 LEU A N 1
ATOM 686 C CA . LEU A 1 85 ? 11.226 -13.069 -7.248 1.00 90.19 85 LEU A CA 1
ATOM 687 C C . LEU A 1 85 ? 10.043 -12.410 -6.518 1.00 90.19 85 LEU A C 1
ATOM 689 O O . LEU A 1 85 ? 8.888 -12.781 -6.720 1.00 90.19 85 LEU A O 1
ATOM 693 N N . SER A 1 86 ? 10.321 -11.468 -5.614 1.00 92.75 86 SER A N 1
ATOM 694 C CA . SER A 1 86 ? 9.278 -10.709 -4.917 1.00 92.75 86 SER A CA 1
ATOM 695 C C . SER A 1 86 ? 8.399 -9.937 -5.906 1.00 92.75 86 SER A C 1
ATOM 697 O O . SER A 1 86 ? 8.911 -9.334 -6.841 1.00 92.75 86 SER A O 1
ATOM 699 N N . PHE A 1 87 ? 7.093 -9.855 -5.647 1.00 95.50 87 PHE A N 1
ATOM 700 C CA . PHE A 1 87 ? 6.142 -9.105 -6.480 1.00 95.50 87 PHE A CA 1
ATOM 701 C C . PHE A 1 87 ? 6.207 -7.581 -6.302 1.00 95.50 87 PHE A C 1
ATOM 703 O O . PHE A 1 87 ? 5.561 -6.847 -7.053 1.00 95.50 87 PHE A O 1
ATOM 710 N N . HIS A 1 88 ? 7.021 -7.091 -5.359 1.00 97.06 88 HIS A N 1
ATOM 711 C CA . HIS A 1 88 ? 7.474 -5.699 -5.379 1.00 97.06 88 HIS A CA 1
ATOM 712 C C . HIS A 1 88 ? 8.466 -5.448 -6.523 1.00 97.06 88 HIS A C 1
ATOM 714 O O . HIS A 1 88 ? 8.538 -4.337 -7.049 1.00 97.06 88 HIS A O 1
ATOM 720 N N . LYS A 1 89 ? 9.260 -6.471 -6.875 1.00 94.62 89 LYS A N 1
ATOM 721 C CA . LYS A 1 89 ? 10.290 -6.429 -7.915 1.00 94.62 89 LYS A CA 1
ATOM 722 C C . LYS A 1 89 ? 9.690 -6.828 -9.265 1.00 94.62 89 LYS A C 1
ATOM 724 O O . LYS A 1 89 ? 8.721 -7.577 -9.351 1.00 94.62 89 LYS A O 1
ATOM 729 N N . GLY A 1 90 ? 10.309 -6.353 -10.341 1.00 81.56 90 GLY A N 1
ATOM 730 C CA . GLY A 1 90 ? 9.973 -6.748 -11.711 1.00 81.56 90 GLY A CA 1
ATOM 731 C C . GLY A 1 90 ? 9.293 -5.652 -12.529 1.00 81.56 90 GLY A C 1
ATOM 732 O O . GLY A 1 90 ? 9.216 -4.500 -12.124 1.00 81.56 90 GLY A O 1
ATOM 733 N N . GLY A 1 91 ? 8.850 -6.001 -13.740 1.00 80.38 91 GLY A N 1
ATOM 734 C CA . GLY A 1 91 ? 8.323 -5.031 -14.706 1.00 80.38 91 GLY A CA 1
ATOM 735 C C . GLY A 1 91 ? 6.969 -4.424 -14.326 1.00 80.38 91 GLY A C 1
ATOM 736 O O . GLY A 1 91 ? 6.700 -3.295 -14.737 1.00 80.38 91 GLY A O 1
ATOM 737 N N . LEU A 1 92 ? 6.161 -5.148 -13.537 1.00 93.75 92 LEU A N 1
ATOM 738 C CA . LEU A 1 92 ? 4.809 -4.774 -13.116 1.00 93.75 92 LEU A CA 1
ATOM 739 C C . LEU A 1 92 ? 4.577 -5.142 -11.635 1.00 93.75 92 LEU A C 1
ATOM 741 O O . LEU A 1 92 ? 4.164 -6.255 -11.308 1.00 93.75 92 LEU A O 1
ATOM 745 N N . CYS A 1 93 ? 4.859 -4.195 -10.743 1.00 96.75 93 CYS A N 1
ATOM 746 C CA . CYS A 1 93 ? 4.699 -4.319 -9.298 1.00 96.75 93 CYS A CA 1
ATOM 747 C C . CYS A 1 93 ? 3.246 -4.640 -8.933 1.00 96.75 93 CYS A C 1
ATOM 749 O O . CYS A 1 93 ? 2.325 -3.894 -9.277 1.00 96.75 93 CYS A O 1
ATOM 751 N N . SER A 1 94 ? 3.067 -5.761 -8.238 1.00 97.75 94 SER A N 1
ATOM 752 C CA . SER A 1 94 ? 1.770 -6.308 -7.824 1.00 97.75 94 SER A CA 1
ATOM 753 C C . SER A 1 94 ? 1.676 -6.485 -6.307 1.00 97.75 94 SER A C 1
ATOM 755 O O . SER A 1 94 ? 0.756 -7.142 -5.834 1.00 97.75 94 SER A O 1
ATOM 757 N N . ALA A 1 95 ? 2.606 -5.885 -5.555 1.00 97.81 95 ALA A N 1
ATOM 758 C CA . ALA A 1 95 ? 2.635 -5.910 -4.098 1.00 97.81 95 ALA A CA 1
ATOM 759 C C . ALA A 1 95 ? 2.801 -4.506 -3.492 1.00 97.81 95 ALA A C 1
ATOM 761 O O . ALA A 1 95 ? 3.370 -3.610 -4.120 1.00 97.81 95 ALA A O 1
ATOM 762 N N . ALA A 1 96 ? 2.313 -4.317 -2.268 1.00 98.50 96 ALA A N 1
ATOM 763 C CA . ALA A 1 96 ? 2.477 -3.086 -1.503 1.00 98.50 96 ALA A CA 1
ATOM 764 C C . ALA A 1 96 ? 2.563 -3.373 0.003 1.00 98.50 96 ALA A C 1
ATOM 766 O O . ALA A 1 96 ? 1.797 -4.172 0.535 1.00 98.50 96 ALA A O 1
ATOM 767 N N . ASP A 1 97 ? 3.457 -2.665 0.691 1.00 98.62 97 ASP A N 1
ATOM 768 C CA . ASP A 1 97 ? 3.583 -2.672 2.146 1.00 98.62 97 ASP A CA 1
ATOM 769 C C . ASP A 1 97 ? 2.819 -1.481 2.722 1.00 98.62 97 ASP A C 1
ATOM 771 O O . ASP A 1 97 ? 3.296 -0.342 2.731 1.00 98.62 97 ASP A O 1
ATOM 775 N N . VAL A 1 98 ? 1.613 -1.753 3.207 1.00 98.56 98 VAL A N 1
ATOM 776 C CA . VAL A 1 98 ? 0.645 -0.739 3.612 1.00 98.56 98 VAL A CA 1
ATOM 777 C C . VAL A 1 98 ? 0.731 -0.450 5.105 1.00 98.56 98 VAL A C 1
ATOM 779 O O . VAL A 1 98 ? 0.707 -1.353 5.941 1.00 98.56 98 VAL A O 1
ATOM 782 N N . LYS A 1 99 ? 0.782 0.835 5.452 1.00 98.62 99 LYS A N 1
ATOM 783 C CA . LYS A 1 99 ? 0.680 1.338 6.825 1.00 98.62 99 LYS A CA 1
ATOM 784 C C . LYS A 1 99 ? -0.521 2.274 6.899 1.00 98.62 99 LYS A C 1
ATOM 786 O O . LYS A 1 99 ? -0.675 3.141 6.042 1.00 98.62 99 LYS A O 1
ATOM 791 N N . CYS A 1 100 ? -1.371 2.111 7.905 1.00 98.44 100 CYS A N 1
ATOM 792 C CA . CYS A 1 100 ? -2.640 2.833 7.981 1.00 98.44 100 CYS A CA 1
ATOM 793 C C . CYS A 1 100 ? -2.646 3.813 9.153 1.00 98.44 100 CYS A C 1
ATOM 795 O O . CYS A 1 100 ? -2.197 3.487 10.252 1.00 98.44 100 CYS A O 1
ATOM 797 N N . ARG A 1 101 ? -3.182 5.013 8.939 1.00 97.88 101 ARG A N 1
ATOM 798 C CA . ARG A 1 101 ? -3.280 6.043 9.978 1.00 97.88 101 ARG A CA 1
ATOM 799 C C . ARG A 1 101 ? -4.604 6.783 9.879 1.00 97.88 101 ARG A C 1
ATOM 801 O O . ARG A 1 101 ? -4.996 7.186 8.791 1.00 97.88 101 ARG A O 1
ATOM 808 N N . LEU A 1 102 ? -5.254 7.010 11.011 1.00 98.44 102 LEU A N 1
ATOM 809 C CA . LEU A 1 102 ? -6.420 7.881 11.114 1.00 98.44 102 LEU A CA 1
ATOM 810 C C . LEU A 1 102 ? -5.990 9.330 10.876 1.00 98.44 102 LEU A C 1
ATOM 812 O O . LEU A 1 102 ? -5.060 9.824 11.523 1.00 98.44 102 LEU A O 1
ATOM 816 N N . LYS A 1 103 ? -6.611 10.007 9.908 1.00 96.19 103 LYS A N 1
ATOM 817 C CA . LYS A 1 103 ? -6.133 11.312 9.442 1.00 96.19 103 LYS A CA 1
ATOM 818 C C . LYS A 1 103 ? -6.401 12.425 10.448 1.00 96.19 103 LYS A C 1
ATOM 820 O O . LYS A 1 103 ? -5.532 13.279 10.602 1.00 96.19 103 LYS A O 1
ATOM 825 N N . ALA A 1 104 ? -7.547 12.424 11.136 1.00 96.50 104 ALA A N 1
ATOM 826 C CA . ALA A 1 104 ? -7.886 13.512 12.054 1.00 96.50 104 ALA A CA 1
ATOM 827 C C . ALA A 1 104 ? -7.027 13.472 13.323 1.00 96.50 104 ALA A C 1
ATOM 829 O O . ALA A 1 104 ? -6.544 14.501 13.789 1.00 96.50 104 ALA A O 1
ATOM 830 N N . SER A 1 105 ? -6.806 12.273 13.862 1.00 96.19 105 SER A N 1
ATOM 831 C CA . SER A 1 105 ? -6.049 12.062 15.102 1.00 96.19 105 SER A CA 1
ATOM 832 C C . SER A 1 105 ? -4.554 11.822 14.889 1.00 96.19 105 SER A C 1
ATOM 834 O O . SER A 1 105 ? -3.795 11.790 15.856 1.00 96.19 105 SER A O 1
ATOM 836 N N . ASN A 1 106 ? -4.119 11.620 13.641 1.00 95.69 106 ASN A N 1
ATOM 837 C CA . ASN A 1 106 ? -2.765 11.184 13.299 1.00 95.69 106 ASN A CA 1
ATOM 838 C C . ASN A 1 106 ? -2.356 9.866 13.998 1.00 95.69 106 ASN A C 1
ATOM 840 O O . ASN A 1 106 ? -1.168 9.592 14.181 1.00 95.69 106 ASN A O 1
ATOM 844 N N . LYS A 1 107 ? -3.331 9.041 14.401 1.00 97.81 107 LYS A N 1
ATOM 845 C CA . LYS A 1 107 ? -3.107 7.795 15.142 1.00 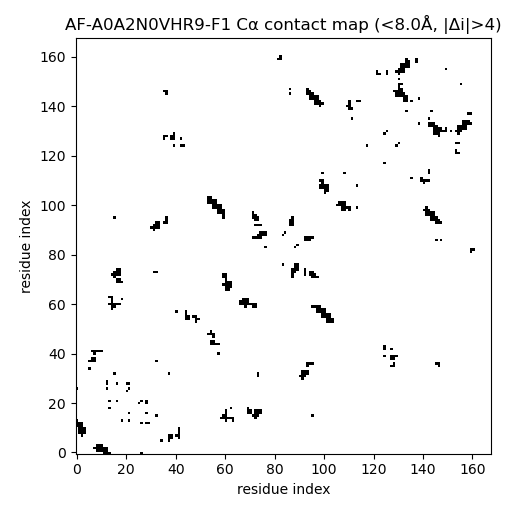97.81 107 LYS A CA 1
ATOM 846 C C . LYS A 1 107 ? -2.882 6.627 14.186 1.00 97.81 107 LYS A C 1
ATOM 848 O O . LYS A 1 107 ? -3.703 6.379 13.305 1.00 97.81 107 LYS A O 1
ATOM 853 N N . TRP A 1 108 ? -1.783 5.897 14.371 1.00 98.12 108 TRP A N 1
ATOM 854 C CA . TRP A 1 108 ? -1.522 4.664 13.627 1.00 98.12 108 TRP A CA 1
ATOM 855 C C . TRP A 1 108 ? -2.558 3.596 13.960 1.00 98.12 108 TRP A C 1
ATOM 857 O O . TRP A 1 108 ? -2.899 3.387 15.126 1.00 98.12 108 TRP A O 1
ATOM 867 N N . ILE A 1 109 ? -3.030 2.920 12.922 1.00 98.50 109 ILE A N 1
ATOM 868 C CA . ILE A 1 109 ? -3.866 1.734 13.040 1.00 98.50 109 ILE A CA 1
ATOM 869 C C . ILE A 1 109 ? -2.912 0.537 13.115 1.00 98.50 109 ILE A C 1
ATOM 871 O O . ILE A 1 109 ? -2.082 0.383 12.211 1.00 98.50 109 ILE A O 1
ATOM 875 N N . PRO A 1 110 ? -2.967 -0.282 14.180 1.00 98.44 110 PRO A N 1
ATOM 876 C CA . PRO A 1 110 ? -2.150 -1.484 14.288 1.00 98.44 110 PRO A CA 1
ATOM 877 C C . PRO A 1 110 ? -2.306 -2.392 13.064 1.00 98.44 110 PRO A C 1
ATOM 879 O O . PRO A 1 110 ? -3.412 -2.602 12.570 1.00 98.44 110 PRO A O 1
ATOM 882 N N . ALA A 1 111 ? -1.201 -2.964 12.583 1.00 98.44 111 ALA A N 1
ATOM 883 C CA . ALA A 1 111 ? -1.233 -3.833 11.406 1.00 98.44 111 ALA A CA 1
ATOM 884 C C . ALA A 1 111 ? -2.121 -5.074 11.626 1.00 98.44 111 ALA A C 1
ATOM 886 O O . ALA A 1 111 ? -2.789 -5.523 10.699 1.00 98.44 111 ALA A O 1
ATOM 887 N N . ASP A 1 112 ? -2.185 -5.590 12.856 1.00 98.38 112 ASP A N 1
ATOM 888 C CA . ASP A 1 112 ? -3.061 -6.712 13.212 1.00 98.38 112 ASP A CA 1
ATOM 889 C C . ASP A 1 112 ? -4.551 -6.352 13.173 1.00 98.38 112 ASP A C 1
ATOM 891 O O . ASP A 1 112 ? -5.356 -7.190 12.765 1.00 98.38 112 ASP A O 1
ATOM 895 N N . ASP A 1 113 ? -4.918 -5.109 13.494 1.00 98.62 113 ASP A N 1
ATOM 896 C CA . ASP A 1 113 ? -6.300 -4.631 13.359 1.00 98.62 113 ASP A CA 1
ATOM 897 C C . ASP A 1 113 ? -6.683 -4.571 11.874 1.00 98.62 113 ASP A C 1
ATOM 899 O O . ASP A 1 113 ? -7.753 -5.033 11.483 1.00 98.62 113 ASP A O 1
ATOM 903 N N . VAL A 1 114 ? -5.771 -4.085 11.022 1.00 98.75 114 VAL A N 1
ATOM 904 C CA . VAL A 1 114 ? -5.973 -4.062 9.564 1.00 98.75 114 VAL A CA 1
ATOM 905 C C . VAL A 1 114 ? -6.101 -5.482 9.002 1.00 98.75 114 VAL A C 1
ATOM 907 O O . VAL A 1 114 ? -6.993 -5.733 8.198 1.00 98.75 114 VAL A O 1
ATOM 910 N N . ARG A 1 115 ? -5.256 -6.433 9.428 1.00 98.56 115 ARG A N 1
ATOM 911 C CA . ARG A 1 115 ? -5.374 -7.847 9.019 1.00 98.56 115 ARG A CA 1
ATOM 912 C C . ARG A 1 115 ? -6.694 -8.465 9.455 1.00 98.56 115 ARG A C 1
ATOM 914 O O . ARG A 1 115 ? -7.327 -9.135 8.649 1.00 98.56 115 ARG A O 1
ATOM 921 N N . SER A 1 116 ? -7.091 -8.249 10.707 1.00 98.50 116 SER A N 1
ATOM 922 C CA . SER A 1 116 ? -8.347 -8.782 11.245 1.00 98.50 116 SER A CA 1
ATOM 923 C C . SER A 1 116 ? -9.530 -8.257 10.436 1.00 98.50 116 SER A C 1
ATOM 925 O O . SER A 1 116 ? -10.327 -9.048 9.949 1.00 98.50 116 SER A O 1
ATOM 927 N N . PHE A 1 117 ? -9.547 -6.950 10.151 1.00 98.75 117 PHE A N 1
ATOM 928 C CA . PHE A 1 117 ? -10.550 -6.342 9.280 1.00 98.75 117 PHE A CA 1
ATOM 929 C C . PHE A 1 117 ? -10.565 -6.957 7.871 1.00 98.75 117 PHE A C 1
ATOM 931 O O . PHE A 1 117 ? -11.630 -7.214 7.317 1.00 98.75 117 PHE A O 1
ATOM 938 N N . ILE A 1 118 ? -9.395 -7.229 7.283 1.00 98.75 118 ILE A N 1
ATOM 939 C CA . ILE A 1 118 ? -9.314 -7.896 5.977 1.00 98.75 118 ILE A CA 1
ATOM 940 C C . ILE A 1 118 ? -9.932 -9.294 6.025 1.00 98.75 118 ILE A C 1
ATOM 942 O O . ILE A 1 118 ? -10.660 -9.648 5.104 1.00 98.75 118 ILE A O 1
ATOM 946 N N . PHE A 1 119 ? -9.663 -10.084 7.065 1.00 98.50 119 PHE A N 1
ATOM 947 C CA . PHE A 1 119 ? -10.218 -11.434 7.190 1.00 98.50 119 PHE A CA 1
ATOM 948 C C . PHE A 1 119 ? -11.721 -11.438 7.477 1.00 98.50 119 PHE A C 1
ATOM 950 O O . PHE A 1 119 ? -12.441 -12.254 6.905 1.00 98.50 119 PHE A O 1
ATOM 957 N N . ASP A 1 120 ? -12.209 -10.498 8.288 1.00 98.69 120 ASP A N 1
ATOM 958 C CA . ASP A 1 120 ? -13.645 -10.326 8.542 1.00 98.69 120 ASP A CA 1
ATOM 959 C C . ASP A 1 120 ? -14.415 -9.945 7.262 1.00 98.69 120 ASP A C 1
ATOM 961 O O . ASP A 1 120 ? -15.611 -10.219 7.142 1.00 98.69 120 ASP A O 1
ATOM 965 N N . HIS A 1 121 ? -13.714 -9.369 6.279 1.00 98.75 121 HIS A N 1
ATOM 966 C CA . HIS A 1 121 ? -14.237 -8.943 4.980 1.00 98.75 121 HIS A CA 1
ATOM 967 C C . HIS A 1 121 ? -13.504 -9.595 3.794 1.00 98.75 121 HIS A C 1
ATOM 969 O O . HIS A 1 121 ? -13.298 -8.976 2.742 1.00 98.75 121 HIS A O 1
ATOM 975 N N . GLU A 1 122 ? -13.072 -10.85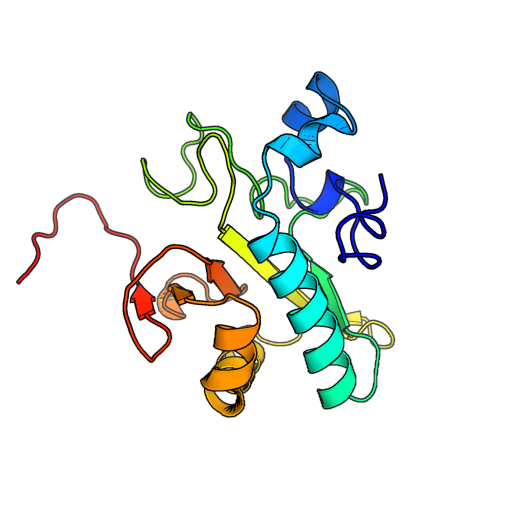0 3.959 1.00 98.62 122 GLU A N 1
ATOM 976 C CA . GLU A 1 122 ? -12.161 -11.521 3.023 1.00 98.62 122 GLU A CA 1
ATOM 977 C C . GLU A 1 122 ? -12.684 -11.503 1.581 1.00 98.62 122 GLU A C 1
ATOM 979 O O . GLU A 1 122 ? -11.942 -11.207 0.643 1.00 98.62 122 GLU A O 1
ATOM 984 N N . LYS A 1 123 ? -13.982 -11.758 1.387 1.00 98.56 123 LYS A N 1
ATOM 985 C CA . LYS A 1 123 ? -14.595 -11.829 0.053 1.00 98.56 123 LYS A CA 1
ATOM 986 C C . LYS A 1 123 ? -14.548 -10.488 -0.672 1.00 98.56 123 LYS A C 1
ATOM 988 O O . LYS A 1 123 ? -14.287 -10.453 -1.873 1.00 98.56 123 LYS A O 1
ATOM 993 N N . GLU A 1 124 ? -14.797 -9.394 0.035 1.00 98.81 124 GLU A N 1
ATOM 994 C CA . GLU A 1 124 ? -14.773 -8.042 -0.507 1.00 98.81 124 GLU A CA 1
ATOM 995 C C . GLU A 1 124 ? -13.347 -7.639 -0.899 1.00 98.81 124 GLU A C 1
ATOM 997 O O . GLU A 1 124 ? -13.132 -7.131 -2.003 1.00 98.81 124 GLU A O 1
ATOM 1002 N N . PHE A 1 125 ? -12.357 -7.955 -0.058 1.00 98.75 125 PHE A N 1
ATOM 1003 C CA . PHE A 1 125 ? -10.946 -7.736 -0.383 1.00 98.75 125 PHE A CA 1
ATOM 1004 C C . PHE A 1 125 ? -10.478 -8.594 -1.565 1.00 98.75 125 PHE A C 1
ATOM 1006 O O . PHE A 1 125 ? -9.794 -8.091 -2.462 1.00 98.75 125 PHE A O 1
ATOM 1013 N N . MET A 1 126 ? -10.894 -9.859 -1.633 1.00 98.62 126 MET A N 1
ATOM 1014 C CA . MET A 1 126 ? -10.610 -10.721 -2.781 1.00 98.62 126 MET A CA 1
ATOM 1015 C C . MET A 1 126 ? -11.251 -10.199 -4.071 1.00 98.62 126 MET A C 1
ATOM 1017 O O . MET A 1 126 ? -10.600 -10.168 -5.115 1.00 98.62 126 MET A O 1
ATOM 1021 N N . ALA A 1 127 ? -12.490 -9.703 -4.013 1.00 98.31 127 ALA A N 1
ATOM 1022 C CA . ALA A 1 127 ? -13.158 -9.074 -5.156 1.00 98.31 127 ALA A CA 1
ATOM 1023 C C . ALA A 1 127 ? -12.482 -7.757 -5.597 1.00 98.31 127 ALA A C 1
ATOM 1025 O O . ALA A 1 127 ? -12.532 -7.369 -6.776 1.00 98.31 127 ALA A O 1
ATOM 1026 N N . ALA A 1 128 ? -11.823 -7.061 -4.668 1.00 98.38 128 ALA A N 1
ATOM 1027 C CA . ALA A 1 128 ? -10.982 -5.907 -4.969 1.00 98.38 128 ALA A CA 1
ATOM 1028 C C . ALA A 1 128 ? -9.639 -6.298 -5.612 1.00 98.38 128 ALA A C 1
ATOM 1030 O O . ALA A 1 128 ? -9.073 -5.486 -6.346 1.00 98.38 128 ALA A O 1
ATOM 1031 N N . GLY A 1 129 ? -9.188 -7.543 -5.424 1.00 98.31 129 GLY A N 1
ATOM 1032 C CA . GLY A 1 129 ? -8.006 -8.123 -6.062 1.00 98.31 129 GLY A CA 1
ATOM 1033 C C . GLY A 1 129 ? -6.938 -8.631 -5.094 1.00 98.31 129 GLY A C 1
ATOM 1034 O O . GLY A 1 129 ? -5.884 -9.059 -5.556 1.00 98.31 129 GLY A O 1
ATOM 1035 N N . LEU A 1 130 ? -7.171 -8.581 -3.779 1.00 98.69 130 LEU A N 1
ATOM 1036 C CA . LEU A 1 130 ? -6.242 -9.141 -2.800 1.00 98.69 130 LEU A CA 1
ATOM 1037 C C . LEU A 1 130 ? -6.253 -10.667 -2.878 1.00 98.69 130 LEU A C 1
ATOM 1039 O O . LEU A 1 130 ? -7.307 -11.290 -2.798 1.00 98.69 130 LEU A O 1
ATOM 1043 N N . THR A 1 131 ? -5.083 -11.282 -2.986 1.00 98.62 131 THR A N 1
ATOM 1044 C CA . THR A 1 131 ? -4.972 -12.747 -3.042 1.00 98.62 131 THR A CA 1
ATOM 1045 C C . THR A 1 131 ? -3.987 -13.302 -2.033 1.00 98.62 131 THR A C 1
ATOM 1047 O O . THR A 1 131 ? -4.013 -14.497 -1.741 1.00 98.62 131 THR A O 1
ATOM 1050 N N . THR A 1 132 ? -3.076 -12.477 -1.523 1.00 98.38 132 THR A N 1
ATOM 1051 C CA . THR A 1 132 ? -2.012 -12.920 -0.627 1.00 98.38 132 THR A CA 1
ATOM 1052 C C . THR A 1 132 ? -1.672 -11.842 0.395 1.00 98.38 132 THR A C 1
ATOM 1054 O O . THR A 1 132 ? -1.579 -10.661 0.056 1.00 98.38 132 THR A O 1
ATOM 1057 N N . LEU A 1 133 ? -1.449 -12.270 1.638 1.00 98.19 133 LEU A N 1
ATOM 1058 C CA . LEU A 1 133 ? -0.853 -11.468 2.702 1.00 98.19 133 LEU A CA 1
ATOM 1059 C C . LEU A 1 133 ? 0.407 -12.159 3.234 1.00 98.19 133 LEU A C 1
ATOM 1061 O O . LEU A 1 133 ? 0.501 -13.388 3.252 1.00 98.19 133 LEU A O 1
ATOM 1065 N N . GLU A 1 134 ? 1.372 -11.375 3.707 1.00 96.38 134 GLU A N 1
ATOM 1066 C CA . GLU A 1 134 ? 2.501 -11.921 4.465 1.00 96.38 134 GLU A CA 1
ATOM 1067 C C . GLU A 1 134 ? 2.108 -12.157 5.928 1.00 96.38 134 GLU A C 1
ATOM 1069 O O . GLU A 1 134 ? 1.343 -11.391 6.524 1.00 96.38 134 GLU A O 1
ATOM 1074 N N . ALA A 1 135 ? 2.632 -13.233 6.512 1.00 95.50 135 ALA A N 1
ATOM 1075 C CA . ALA A 1 135 ? 2.377 -13.592 7.896 1.00 95.50 135 ALA A CA 1
ATOM 1076 C C . ALA A 1 135 ? 2.819 -12.468 8.855 1.00 95.50 135 ALA A C 1
ATOM 1078 O O . ALA A 1 135 ? 3.851 -11.812 8.663 1.00 95.50 135 ALA A O 1
ATOM 1079 N N . LYS A 1 136 ? 2.012 -12.230 9.895 1.00 95.81 136 LYS A N 1
ATOM 1080 C CA . LYS A 1 136 ? 2.162 -11.081 10.803 1.00 95.81 136 LYS A CA 1
ATOM 1081 C C . LYS A 1 136 ? 3.503 -11.056 11.535 1.00 95.81 136 LYS A C 1
ATOM 1083 O O . LYS A 1 136 ? 3.996 -9.981 11.857 1.00 95.81 136 LYS A O 1
ATOM 1088 N N . GLU A 1 137 ? 4.117 -12.219 11.746 1.00 95.75 137 GLU A N 1
ATOM 1089 C CA . GLU A 1 137 ? 5.405 -12.358 12.427 1.00 95.75 137 GLU A CA 1
ATOM 1090 C C . GLU A 1 137 ? 6.552 -11.696 11.645 1.00 95.75 137 GLU A C 1
ATOM 1092 O O . GLU A 1 137 ? 7.535 -11.269 12.245 1.00 95.75 137 GLU A O 1
ATOM 1097 N N . TYR A 1 138 ? 6.412 -11.571 10.322 1.00 93.81 138 TYR A N 1
ATOM 1098 C CA . TYR A 1 138 ? 7.415 -10.964 9.440 1.00 93.81 138 TYR A CA 1
ATOM 1099 C C . TYR A 1 138 ? 7.088 -9.515 9.070 1.00 93.81 138 TYR A C 1
ATOM 1101 O O . TYR A 1 138 ? 7.962 -8.765 8.641 1.00 93.81 138 TYR A O 1
ATOM 1109 N N . THR A 1 139 ? 5.839 -9.101 9.284 1.00 95.00 139 THR A N 1
ATOM 1110 C CA . THR A 1 139 ? 5.340 -7.764 8.948 1.00 95.00 139 THR A CA 1
ATOM 1111 C C . THR A 1 139 ? 4.655 -7.106 10.158 1.00 95.00 139 THR A C 1
ATOM 1113 O O . THR A 1 139 ? 3.522 -6.648 10.075 1.00 95.00 139 THR A O 1
ATOM 1116 N N . PRO A 1 140 ? 5.290 -7.020 11.339 1.00 96.25 140 PRO A N 1
ATOM 1117 C CA . PRO A 1 140 ? 4.586 -6.644 12.572 1.00 96.25 140 PRO A CA 1
ATOM 1118 C C . PRO A 1 140 ? 4.014 -5.216 12.557 1.00 96.25 140 PRO A C 1
ATOM 1120 O O . PRO A 1 140 ? 3.056 -4.925 13.270 1.00 96.25 140 PRO A O 1
ATOM 1123 N N . THR A 1 141 ? 4.579 -4.314 11.748 1.00 96.88 141 THR A N 1
ATOM 1124 C CA . THR A 1 141 ? 4.221 -2.885 11.729 1.00 96.88 141 THR A CA 1
ATOM 1125 C C . THR A 1 141 ? 3.627 -2.396 10.403 1.00 96.88 141 THR A C 1
ATOM 1127 O O . THR A 1 141 ? 3.290 -1.219 10.288 1.00 96.88 141 THR A O 1
ATOM 1130 N N . TRP A 1 142 ? 3.454 -3.272 9.409 1.00 98.38 142 TRP A N 1
ATOM 1131 C CA . TRP A 1 142 ? 2.795 -2.977 8.127 1.00 98.38 142 TRP A CA 1
ATOM 1132 C C . TRP A 1 142 ? 2.034 -4.203 7.628 1.00 98.38 142 TRP A C 1
ATOM 1134 O O . TRP A 1 142 ? 2.285 -5.305 8.087 1.00 98.38 142 TRP A O 1
ATOM 1144 N N . VAL A 1 143 ? 1.124 -4.045 6.673 1.00 98.56 143 VAL A N 1
ATOM 1145 C CA . VAL A 1 143 ? 0.445 -5.166 6.015 1.00 98.56 143 VAL A CA 1
ATOM 1146 C C . VAL A 1 143 ? 0.981 -5.293 4.597 1.00 98.56 143 VAL A C 1
ATOM 1148 O O . VAL A 1 143 ? 0.755 -4.414 3.769 1.00 98.56 143 VAL A O 1
ATOM 1151 N N . HIS A 1 144 ? 1.703 -6.375 4.316 1.00 98.31 144 HIS A N 1
ATOM 1152 C CA . HIS A 1 144 ? 2.086 -6.721 2.950 1.00 98.31 144 HIS A CA 1
ATOM 1153 C C . HIS A 1 144 ? 0.878 -7.297 2.210 1.00 98.31 144 HIS A C 1
ATOM 1155 O O . HIS A 1 144 ? 0.327 -8.312 2.637 1.00 98.31 144 HIS A O 1
ATOM 1161 N N . MET A 1 145 ? 0.488 -6.657 1.112 1.00 98.50 145 MET A N 1
ATOM 1162 C CA . MET A 1 145 ? -0.607 -7.057 0.231 1.00 98.50 145 MET A CA 1
ATOM 1163 C C . MET A 1 145 ? -0.079 -7.406 -1.153 1.00 98.50 145 MET A C 1
ATOM 1165 O O . MET A 1 145 ? 0.737 -6.667 -1.697 1.00 98.50 145 MET A O 1
ATOM 1169 N N . ASP A 1 146 ? -0.608 -8.467 -1.756 1.00 96.38 146 ASP A N 1
ATOM 1170 C CA . ASP A 1 146 ? -0.259 -8.891 -3.110 1.00 96.38 146 ASP A CA 1
ATOM 1171 C C . ASP A 1 146 ? -1.505 -9.377 -3.878 1.00 96.38 146 ASP A C 1
ATOM 1173 O O . ASP A 1 146 ? -2.432 -9.950 -3.295 1.00 96.38 146 ASP A O 1
ATOM 1177 N N . CYS A 1 147 ? -1.534 -9.105 -5.185 1.00 97.56 147 CYS A N 1
ATOM 1178 C CA . CYS A 1 147 ? -2.591 -9.497 -6.119 1.00 97.56 147 CYS A CA 1
ATOM 1179 C C . CYS A 1 147 ? -2.157 -10.557 -7.153 1.00 97.56 147 CYS A C 1
ATOM 1181 O O . CYS A 1 147 ? -2.767 -10.687 -8.219 1.00 97.56 147 CYS A O 1
ATOM 1183 N N . ARG A 1 148 ? -1.103 -11.331 -6.862 1.00 95.06 148 ARG A N 1
ATOM 1184 C CA . ARG A 1 148 ? -0.651 -12.470 -7.673 1.00 95.06 148 ARG A CA 1
ATOM 1185 C C . ARG A 1 148 ? -1.762 -13.496 -7.865 1.00 95.06 148 ARG A C 1
ATOM 1187 O O . ARG A 1 148 ? -2.612 -13.698 -7.002 1.00 95.06 148 ARG A O 1
ATOM 1194 N N . PHE A 1 149 ? -1.718 -14.230 -8.967 1.00 95.38 149 PHE A N 1
ATOM 1195 C CA . PHE A 1 149 ? -2.637 -15.345 -9.159 1.00 95.38 149 PHE A CA 1
ATOM 1196 C C . PHE A 1 149 ? -2.274 -16.513 -8.227 1.00 95.38 149 PHE A C 1
ATOM 1198 O O . PHE A 1 149 ? -1.166 -17.039 -8.303 1.00 95.38 149 PHE A O 1
ATOM 1205 N N . THR A 1 150 ? -3.210 -16.924 -7.367 1.00 96.69 150 THR A N 1
ATOM 1206 C CA . THR A 1 150 ? -3.063 -18.094 -6.478 1.00 96.69 150 THR A CA 1
ATOM 1207 C C . THR A 1 150 ? -3.960 -19.264 -6.883 1.00 96.69 150 THR A C 1
ATOM 1209 O O . THR A 1 150 ? -3.676 -20.403 -6.529 1.00 96.69 150 THR A O 1
ATOM 1212 N N . GLY A 1 151 ? -5.057 -18.997 -7.604 1.00 96.56 151 GLY A N 1
ATOM 1213 C CA . GLY A 1 151 ? -6.098 -19.986 -7.908 1.00 96.56 151 GLY A CA 1
ATOM 1214 C C . GLY A 1 151 ? -6.955 -20.402 -6.703 1.00 96.56 151 GLY A C 1
ATOM 1215 O O . GLY A 1 151 ? -7.798 -21.285 -6.840 1.00 96.56 151 GLY A O 1
ATOM 1216 N N . LEU A 1 152 ? -6.757 -19.786 -5.533 1.00 97.44 152 LEU A N 1
ATOM 1217 C CA . LEU A 1 152 ? -7.467 -20.123 -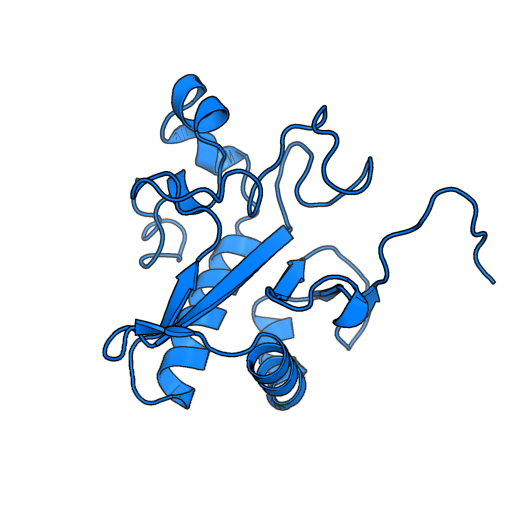4.300 1.00 97.44 152 LEU A CA 1
ATOM 1218 C C . LEU A 1 152 ? -8.756 -19.307 -4.145 1.00 97.44 152 LEU A C 1
ATOM 1220 O O . LEU A 1 152 ? -8.844 -18.160 -4.576 1.00 97.44 152 LEU A O 1
ATOM 1224 N N . GLY A 1 153 ? -9.746 -19.902 -3.475 1.00 97.88 153 GLY A N 1
ATOM 1225 C CA . GLY A 1 153 ? -10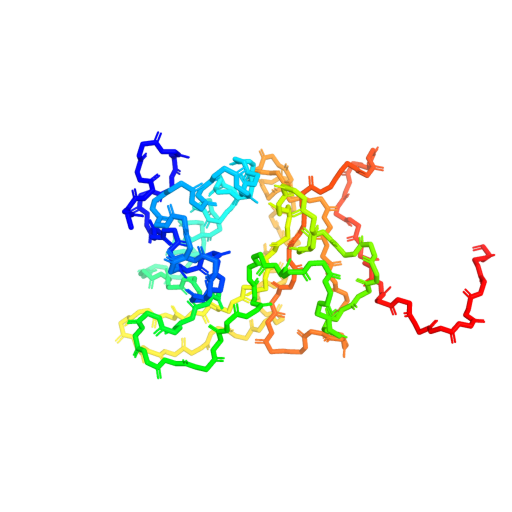.989 -19.232 -3.069 1.00 97.88 153 GLY A CA 1
ATOM 1226 C C . GLY A 1 153 ? -10.903 -18.486 -1.730 1.00 97.88 153 GLY A C 1
ATOM 1227 O O . GLY A 1 153 ? -11.944 -18.129 -1.192 1.00 97.88 153 GLY A O 1
ATOM 1228 N N . HIS A 1 154 ? -9.694 -18.310 -1.190 1.00 98.31 154 HIS A N 1
ATOM 1229 C CA . HIS A 1 154 ? -9.378 -17.591 0.051 1.00 98.31 154 HIS A CA 1
ATOM 1230 C C . HIS A 1 154 ? -8.015 -16.889 -0.087 1.00 98.31 154 HIS A C 1
ATOM 1232 O O . HIS A 1 154 ? -7.242 -17.199 -1.003 1.00 98.31 154 HIS A O 1
ATOM 1238 N N . ILE A 1 155 ? -7.709 -15.954 0.814 1.00 98.56 155 ILE A N 1
ATOM 1239 C CA . ILE A 1 155 ? -6.427 -15.247 0.872 1.00 98.56 155 ILE A CA 1
ATOM 1240 C C . ILE A 1 155 ? -5.330 -16.214 1.326 1.00 98.56 155 ILE A C 1
ATOM 1242 O O . ILE A 1 155 ? -5.408 -16.838 2.384 1.00 98.56 155 ILE A O 1
ATOM 1246 N N . LEU A 1 156 ? -4.259 -16.307 0.540 1.00 98.12 156 LEU A N 1
ATOM 1247 C CA . LEU A 1 156 ? -3.074 -17.079 0.898 1.00 98.12 156 LEU A CA 1
ATOM 1248 C C . LEU A 1 156 ? -2.228 -16.323 1.930 1.00 98.12 156 LEU A C 1
ATOM 1250 O O . LEU A 1 156 ? -1.885 -15.161 1.716 1.00 98.12 156 LEU A O 1
ATOM 1254 N N . ILE A 1 157 ? -1.805 -17.001 2.998 1.00 97.56 157 ILE A N 1
ATOM 1255 C CA . ILE A 1 157 ? -0.813 -16.465 3.937 1.00 97.56 157 ILE A CA 1
ATOM 1256 C C . ILE A 1 157 ? 0.558 -17.048 3.638 1.00 97.56 157 ILE A C 1
ATOM 1258 O O . ILE A 1 157 ? 0.763 -18.257 3.735 1.00 97.56 157 ILE A O 1
ATOM 1262 N N . VAL A 1 158 ? 1.506 -16.179 3.285 1.00 94.44 158 VAL A N 1
ATOM 1263 C CA . VAL A 1 158 ? 2.880 -16.572 2.955 1.00 94.44 158 VAL A CA 1
ATOM 1264 C C . VAL A 1 158 ? 3.855 -16.199 4.060 1.00 94.44 158 VAL A C 1
ATOM 1266 O O . VAL A 1 158 ? 3.698 -15.197 4.753 1.00 94.44 158 VAL A O 1
ATOM 1269 N N . ARG A 1 159 ? 4.909 -17.003 4.185 1.00 90.75 159 ARG A N 1
ATOM 1270 C CA . ARG A 1 159 ? 6.103 -16.670 4.962 1.00 90.75 159 ARG A CA 1
ATOM 1271 C C . ARG A 1 159 ? 7.240 -16.417 3.973 1.00 90.75 159 ARG A C 1
ATOM 1273 O O . ARG A 1 159 ? 7.389 -17.208 3.035 1.00 90.75 159 ARG A O 1
ATOM 1280 N N . PRO A 1 160 ? 8.015 -15.332 4.109 1.00 77.12 160 PRO A N 1
ATOM 1281 C CA . PRO A 1 160 ? 9.176 -15.123 3.257 1.00 77.12 160 PRO A CA 1
ATOM 1282 C C . PRO A 1 160 ? 10.161 -16.278 3.480 1.00 77.12 160 PRO A C 1
ATOM 1284 O O . PRO A 1 160 ? 10.512 -16.589 4.616 1.00 77.12 160 PRO A O 1
ATOM 1287 N N . ARG A 1 161 ? 10.590 -16.943 2.397 1.00 66.06 161 ARG A N 1
ATOM 1288 C CA . ARG A 1 161 ? 11.562 -18.040 2.498 1.00 66.06 161 ARG A CA 1
ATOM 1289 C C . ARG A 1 161 ? 12.884 -17.490 3.024 1.00 66.06 161 ARG A C 1
ATOM 1291 O O . ARG A 1 161 ? 13.507 -16.649 2.375 1.00 66.06 161 ARG A O 1
ATOM 1298 N N . THR A 1 162 ? 13.345 -18.012 4.150 1.00 52.91 162 THR A N 1
ATOM 1299 C CA . THR A 1 162 ? 14.771 -18.036 4.465 1.00 52.91 162 THR A CA 1
ATOM 1300 C C . THR A 1 162 ? 15.455 -19.007 3.505 1.00 52.91 162 THR A C 1
ATOM 1302 O O . THR A 1 162 ? 14.911 -20.054 3.153 1.00 52.91 162 THR A O 1
ATOM 1305 N N . VAL A 1 163 ? 16.639 -18.641 3.017 1.00 47.50 163 VAL A N 1
ATOM 1306 C CA . VAL A 1 163 ? 17.441 -19.513 2.149 1.00 47.50 163 VAL A CA 1
ATOM 1307 C C . VAL A 1 163 ? 17.687 -20.839 2.885 1.00 47.50 163 VAL A C 1
ATOM 1309 O O . VAL A 1 163 ? 18.358 -20.833 3.912 1.00 47.50 163 VAL A O 1
ATOM 1312 N N . GLY A 1 164 ? 17.149 -21.954 2.373 1.00 49.19 164 GLY A N 1
ATOM 1313 C CA . GLY A 1 164 ? 17.458 -23.307 2.865 1.00 49.19 164 GLY A CA 1
ATOM 1314 C C . GLY A 1 164 ? 16.281 -24.232 3.201 1.00 49.19 164 GLY A C 1
ATOM 1315 O O . GLY A 1 164 ? 16.524 -25.412 3.435 1.00 49.19 164 GLY A O 1
ATOM 1316 N N . GLU A 1 165 ? 15.030 -23.766 3.202 1.00 44.50 165 GLU A N 1
ATOM 1317 C CA . GLU A 1 165 ? 13.876 -24.628 3.521 1.00 44.50 165 GLU A CA 1
ATOM 1318 C C . GLU A 1 165 ? 13.209 -25.189 2.250 1.00 44.50 165 GLU A C 1
ATOM 1320 O O . GLU A 1 165 ? 12.902 -24.451 1.309 1.00 44.50 165 GLU A O 1
ATOM 1325 N N . THR A 1 166 ? 13.019 -26.514 2.212 1.00 39.62 166 THR A N 1
ATOM 1326 C CA . THR A 1 166 ? 12.331 -27.242 1.130 1.00 39.62 166 THR A CA 1
ATOM 1327 C C . THR A 1 166 ? 10.875 -27.502 1.511 1.00 39.62 166 THR A C 1
ATOM 1329 O O . THR A 1 166 ? 10.565 -27.711 2.680 1.00 39.62 166 THR A O 1
ATOM 1332 N N . GLU A 1 167 ? 9.983 -27.435 0.521 1.00 50.41 167 GLU A N 1
ATOM 1333 C CA . GLU A 1 167 ? 8.543 -27.664 0.686 1.00 50.41 167 GLU A CA 1
ATOM 1334 C C . GLU A 1 167 ? 8.252 -29.142 1.005 1.00 50.41 167 GLU A C 1
ATOM 1336 O O . GLU A 1 167 ? 8.799 -30.037 0.357 1.00 50.41 167 GLU A O 1
ATOM 1341 N N . THR A 1 168 ? 7.369 -29.375 1.980 1.00 35.50 168 THR A N 1
ATOM 1342 C CA . THR A 1 168 ? 6.607 -30.626 2.142 1.00 35.50 168 THR A CA 1
ATOM 1343 C C . THR A 1 168 ? 5.162 -30.395 1.757 1.00 35.50 168 THR A C 1
ATOM 1345 O O . THR A 1 168 ? 4.620 -29.372 2.243 1.00 35.50 168 THR A O 1
#

pLDDT: mean 94.46, std 10.94, range [35.5, 98.81]

Solvent-accessible surfac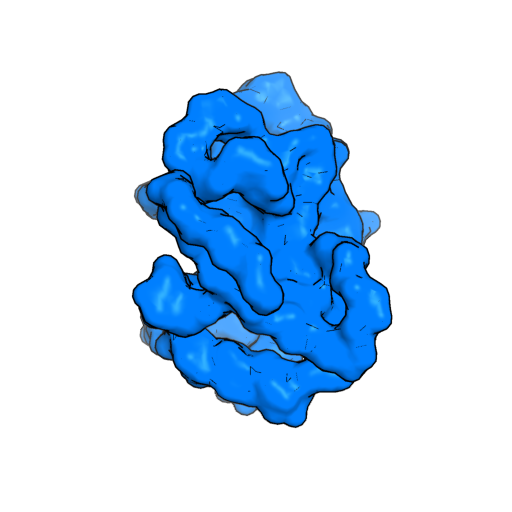e area (backbone atoms only — not comparable to full-atom values): 9268 Å² total; per-residue (Å²): 89,72,28,46,95,62,62,18,64,92,40,41,52,62,34,44,36,24,70,71,54,37,74,75,44,47,74,62,47,55,76,34,49,32,64,54,47,37,36,29,53,37,48,53,32,53,53,50,15,62,73,71,75,46,59,43,42,75,41,40,20,37,47,88,78,74,46,88,37,42,68,25,16,30,36,64,69,85,51,84,74,71,60,86,85,32,46,26,27,60,74,54,14,30,28,37,35,40,33,44,26,38,58,90,76,68,41,73,51,56,29,65,59,55,51,51,52,44,62,79,40,40,68,60,44,39,75,41,38,47,31,34,35,54,40,57,92,84,34,70,77,29,42,43,41,25,48,60,91,78,91,60,98,59,71,40,77,42,73,86,80,63,94,85,78,78,92,130

Nearest PDB structures (foldseek):
  6jv2-assembly1_E  TM=2.745E-01  e=8.298E+00  Sus scrofa

Mean predicted aligned error: 3.66 Å

Organism: NCBI:txid2053187